Protein AF-A0A6V8D8Y5-F1 (afdb_monomer_lite)

pLDDT: mean 92.88, std 5.49, range [61.94, 97.69]

Structure (mmCIF, N/CA/C/O backbone):
data_AF-A0A6V8D8Y5-F1
#
_entry.id   AF-A0A6V8D8Y5-F1
#
loop_
_atom_site.group_PDB
_atom_site.id
_atom_site.type_symbol
_atom_site.label_atom_id
_atom_site.label_alt_id
_atom_site.label_comp_id
_atom_site.label_asym_id
_atom_site.label_entity_id
_atom_site.label_seq_id
_atom_site.pdbx_PDB_ins_code
_atom_site.Cartn_x
_atom_site.Cartn_y
_atom_site.Cartn_z
_atom_site.occupancy
_atom_site.B_iso_or_equiv
_atom_site.auth_seq_id
_atom_site.auth_comp_id
_atom_site.auth_asym_id
_atom_site.auth_atom_id
_atom_site.pdbx_PDB_model_num
ATOM 1 N N . MET A 1 1 ? -10.389 10.914 2.460 1.00 73.75 1 MET A N 1
ATOM 2 C CA . MET A 1 1 ? -11.330 10.249 1.534 1.00 73.75 1 MET A CA 1
ATOM 3 C C . MET A 1 1 ? -11.798 8.943 2.166 1.00 73.75 1 MET A C 1
ATOM 5 O O . MET A 1 1 ? -11.106 8.449 3.048 1.00 73.75 1 MET A O 1
ATOM 9 N N . ARG A 1 2 ? -12.978 8.430 1.806 1.00 85.38 2 ARG A N 1
ATOM 10 C CA . ARG A 1 2 ? -13.527 7.201 2.396 1.00 85.38 2 ARG A CA 1
ATOM 11 C C . ARG A 1 2 ? -12.829 5.969 1.816 1.00 85.38 2 ARG A C 1
ATOM 13 O O . ARG A 1 2 ? -12.875 5.773 0.608 1.00 85.38 2 ARG A O 1
ATOM 20 N N . ASP A 1 3 ? -12.258 5.129 2.6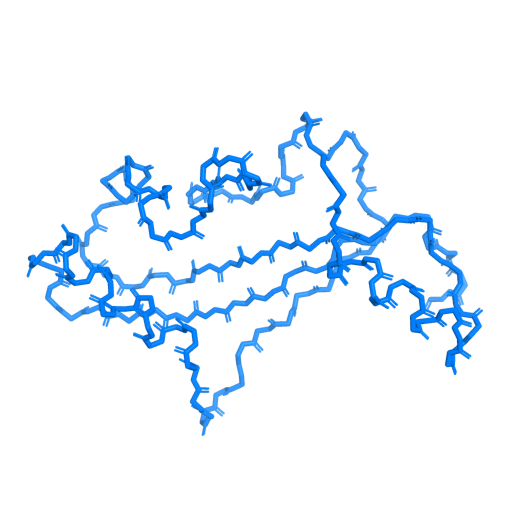74 1.00 92.56 3 ASP A N 1
ATOM 21 C CA . ASP A 1 3 ? -11.691 3.842 2.269 1.00 92.56 3 ASP A CA 1
ATOM 22 C C . ASP A 1 3 ? -12.785 2.767 2.217 1.00 92.56 3 ASP A C 1
ATOM 24 O O . ASP A 1 3 ? -13.244 2.256 3.240 1.00 92.56 3 ASP A O 1
ATOM 28 N N . VAL A 1 4 ? -13.226 2.434 1.003 1.00 94.12 4 VAL A N 1
ATOM 29 C CA . VAL A 1 4 ? -14.295 1.451 0.783 1.00 94.12 4 VAL A CA 1
ATOM 30 C C . VAL A 1 4 ? -13.862 0.043 1.192 1.00 94.12 4 VAL A C 1
ATOM 32 O O . VAL A 1 4 ? -14.677 -0.707 1.730 1.00 94.12 4 VAL A O 1
ATOM 35 N N . ARG A 1 5 ? -12.597 -0.327 0.965 1.00 94.75 5 ARG A N 1
ATOM 36 C CA . ARG A 1 5 ? -12.100 -1.674 1.258 1.00 94.75 5 ARG A CA 1
ATOM 37 C C . ARG A 1 5 ? -11.988 -1.888 2.765 1.00 94.75 5 ARG A C 1
ATOM 39 O O . ARG A 1 5 ? -12.474 -2.900 3.267 1.00 94.75 5 ARG A O 1
ATOM 46 N N . GLY A 1 6 ? -11.425 -0.918 3.482 1.00 96.56 6 GLY A N 1
ATOM 47 C CA . GLY A 1 6 ? -11.392 -0.914 4.944 1.00 96.56 6 GLY A CA 1
ATOM 48 C C . GLY A 1 6 ? -12.796 -0.988 5.550 1.00 96.56 6 GLY A C 1
ATOM 49 O O . GLY A 1 6 ? -13.046 -1.787 6.451 1.00 96.56 6 GLY A O 1
ATOM 50 N N . ASP A 1 7 ? -13.752 -0.244 4.987 1.00 96.56 7 ASP A N 1
ATOM 51 C CA . ASP A 1 7 ? -15.155 -0.280 5.410 1.00 96.56 7 ASP A CA 1
ATOM 52 C C . ASP A 1 7 ? -15.820 -1.651 5.248 1.00 96.56 7 ASP A C 1
ATOM 54 O O . ASP A 1 7 ? -16.639 -2.040 6.084 1.00 96.56 7 ASP A O 1
ATOM 58 N N . VAL A 1 8 ? -15.517 -2.370 4.164 1.00 97.25 8 VAL A N 1
ATOM 59 C CA . VAL A 1 8 ? -16.048 -3.720 3.932 1.00 97.25 8 VAL A CA 1
ATOM 60 C C . VAL A 1 8 ? -15.539 -4.671 5.011 1.00 97.25 8 VAL A C 1
ATOM 62 O O . VAL A 1 8 ? -16.352 -5.326 5.660 1.00 97.25 8 VAL A O 1
ATOM 65 N N . VAL A 1 9 ? -14.228 -4.677 5.270 1.00 96.56 9 VAL A N 1
ATOM 66 C CA . VAL A 1 9 ? -13.621 -5.513 6.320 1.00 96.56 9 VAL A CA 1
ATOM 67 C C . VAL A 1 9 ? -14.205 -5.172 7.692 1.00 96.56 9 VAL A C 1
ATOM 69 O O . VAL A 1 9 ? -14.591 -6.065 8.441 1.00 96.56 9 VAL A O 1
ATOM 72 N N . ARG A 1 10 ? -14.359 -3.879 8.001 1.00 96.50 10 ARG A N 1
ATOM 73 C CA . ARG A 1 10 ? -14.929 -3.403 9.270 1.00 96.50 10 ARG A CA 1
ATOM 74 C C . ARG A 1 10 ? -16.355 -3.910 9.483 1.00 96.50 10 ARG A C 1
ATOM 76 O O . ARG A 1 10 ? -16.693 -4.367 10.570 1.00 96.50 10 ARG A O 1
ATOM 83 N N . ARG A 1 11 ? -17.200 -3.832 8.449 1.00 96.19 11 ARG A N 1
ATOM 84 C CA . ARG A 1 11 ? -18.583 -4.334 8.505 1.00 96.19 11 ARG A CA 1
ATOM 85 C C . ARG A 1 11 ? -18.635 -5.848 8.649 1.00 96.19 11 ARG A C 1
ATOM 87 O O . ARG A 1 11 ? -19.479 -6.340 9.389 1.00 96.19 11 ARG A O 1
ATOM 94 N N . GLN A 1 12 ? -17.750 -6.561 7.961 1.00 96.62 12 GLN A N 1
ATOM 95 C CA . GLN A 1 12 ? -17.704 -8.014 8.020 1.00 96.62 12 GLN A CA 1
ATOM 96 C C . GLN A 1 12 ? -17.278 -8.512 9.407 1.00 96.62 12 GLN A C 1
ATOM 98 O O . GLN A 1 12 ? -17.927 -9.389 9.962 1.00 96.62 12 GLN A O 1
ATOM 103 N N . LEU A 1 13 ? -16.268 -7.888 10.021 1.00 95.19 13 LEU A N 1
ATOM 104 C CA . LEU A 1 13 ? -15.864 -8.181 11.401 1.00 95.19 13 LEU A CA 1
ATOM 105 C C . LEU A 1 13 ? -17.006 -7.975 12.405 1.00 95.19 13 LEU A C 1
ATOM 107 O O . LEU A 1 13 ? -17.203 -8.803 13.295 1.00 95.19 13 LEU A O 1
ATOM 111 N N . ALA A 1 14 ? -17.793 -6.910 12.233 1.00 95.31 14 ALA A N 1
ATOM 112 C CA . ALA A 1 14 ? -18.953 -6.656 13.079 1.00 95.31 14 ALA A CA 1
ATOM 113 C C . ALA A 1 14 ? -20.062 -7.705 12.880 1.00 95.31 14 ALA A C 1
ATOM 115 O O . ALA A 1 14 ? -20.632 -8.176 13.859 1.00 95.31 14 ALA A O 1
ATOM 116 N N . ALA A 1 15 ? -20.363 -8.078 11.632 1.00 97.06 15 ALA A N 1
ATOM 117 C CA . ALA A 1 15 ? -21.451 -9.001 11.310 1.00 97.06 15 ALA A CA 1
ATOM 118 C C . ALA A 1 15 ? -21.122 -10.468 11.638 1.00 97.06 15 ALA A C 1
ATOM 120 O O . ALA A 1 15 ? -21.952 -11.162 12.220 1.00 97.06 15 ALA A O 1
ATOM 121 N N . ASP A 1 16 ? -19.917 -10.922 11.290 1.00 97.31 16 ASP A N 1
ATOM 122 C CA . ASP A 1 16 ? -19.546 -12.341 11.334 1.00 97.31 16 ASP A CA 1
ATOM 123 C C . ASP A 1 16 ? -18.893 -12.726 12.671 1.00 97.31 16 ASP A C 1
ATOM 125 O O . ASP A 1 16 ? -18.949 -13.884 13.087 1.00 97.31 16 ASP A O 1
ATOM 129 N N . HIS A 1 17 ? -18.274 -11.756 13.356 1.00 93.81 17 HIS A N 1
ATOM 130 C CA . HIS A 1 17 ? -17.451 -12.007 14.542 1.00 93.81 17 HIS A CA 1
ATOM 131 C C . HIS A 1 17 ? -17.793 -11.124 15.751 1.00 93.81 17 HIS A C 1
ATOM 133 O O . HIS A 1 17 ? -17.169 -11.280 16.797 1.00 93.81 17 HIS A O 1
ATOM 139 N N . ASN A 1 18 ? -18.773 -10.214 15.642 1.00 93.31 18 ASN A N 1
ATOM 140 C CA . ASN A 1 18 ? -19.118 -9.238 16.687 1.00 93.31 18 ASN A CA 1
ATOM 141 C C . ASN A 1 18 ? -17.908 -8.401 17.165 1.00 93.31 18 ASN A C 1
ATOM 143 O O . ASN A 1 18 ? -17.858 -7.948 18.308 1.00 93.31 18 ASN A O 1
ATOM 147 N N . ILE A 1 19 ? -16.924 -8.195 16.283 1.00 93.62 19 ILE A N 1
ATOM 148 C CA . ILE A 1 19 ? -15.735 -7.383 16.553 1.00 93.62 19 ILE A CA 1
ATOM 149 C C . ILE A 1 19 ? -16.018 -5.956 16.086 1.00 93.62 19 ILE A C 1
ATOM 151 O O . ILE A 1 19 ? -16.207 -5.698 14.896 1.00 93.62 19 ILE A O 1
ATOM 155 N N . SER A 1 20 ? -16.032 -5.014 17.030 1.00 92.19 20 SER A N 1
ATOM 156 C CA . SER A 1 20 ? -16.202 -3.589 16.741 1.00 92.19 20 SER A CA 1
ATOM 157 C C . SER A 1 20 ? -14.847 -2.916 16.530 1.00 92.19 20 SER A C 1
ATOM 159 O O . SER A 1 20 ? -13.980 -2.967 17.398 1.00 92.19 20 SER A O 1
ATOM 161 N N . VAL A 1 21 ? -14.688 -2.249 15.386 1.00 93.81 21 VAL A N 1
ATOM 162 C CA . VAL A 1 21 ? -13.510 -1.439 15.040 1.00 93.81 21 VAL A CA 1
ATOM 163 C C . VAL A 1 21 ? -13.997 -0.074 14.571 1.00 93.81 21 VAL A C 1
ATOM 165 O O . VAL A 1 21 ? -14.933 -0.003 13.766 1.00 93.81 21 VAL A O 1
ATOM 168 N N . SER A 1 22 ? -13.376 1.003 15.049 1.00 94.25 22 SER A N 1
ATOM 169 C CA . SER A 1 22 ? -13.784 2.371 14.705 1.00 94.25 22 SER A CA 1
ATOM 170 C C . SER A 1 22 ? -13.478 2.703 13.247 1.00 94.25 22 SER A C 1
ATOM 172 O O . SER A 1 22 ? -14.351 3.161 12.512 1.00 94.25 22 SER A O 1
ATOM 174 N N . GLU A 1 23 ? -12.248 2.434 12.812 1.00 94.94 23 GLU A N 1
ATOM 175 C CA . GLU A 1 23 ? -11.788 2.715 11.454 1.00 94.94 23 GLU A CA 1
ATOM 176 C C . GLU A 1 23 ? -10.787 1.646 11.013 1.00 94.94 23 GLU A C 1
ATOM 178 O O . GLU A 1 23 ? -9.969 1.169 11.801 1.00 94.94 23 GLU A O 1
ATOM 183 N N . ILE A 1 24 ? -10.856 1.273 9.737 1.00 96.25 24 ILE A N 1
ATOM 184 C CA . ILE A 1 24 ? -9.841 0.452 9.084 1.00 96.25 24 ILE A CA 1
ATOM 185 C C . ILE A 1 24 ? -9.389 1.198 7.839 1.00 96.25 24 ILE A C 1
ATOM 187 O O . ILE A 1 24 ? -10.217 1.621 7.031 1.00 96.25 24 ILE A O 1
ATOM 191 N N . ARG A 1 25 ? -8.075 1.333 7.677 1.00 95.81 25 ARG A N 1
ATOM 192 C CA . ARG A 1 25 ? -7.453 1.916 6.487 1.00 95.81 25 ARG A CA 1
ATOM 193 C C . ARG A 1 25 ? -6.617 0.873 5.777 1.00 95.81 25 ARG A C 1
ATOM 195 O O . ARG A 1 25 ? -5.884 0.126 6.418 1.00 95.81 25 ARG A O 1
ATOM 202 N N . SER A 1 26 ? -6.759 0.810 4.466 1.00 95.81 26 SER A N 1
ATOM 203 C CA . SER A 1 26 ? -6.056 -0.103 3.586 1.00 95.81 26 SER A CA 1
ATOM 204 C C . SER A 1 26 ? -4.945 0.626 2.841 1.00 95.81 26 SER A C 1
ATOM 206 O O . SER A 1 26 ? -5.082 1.783 2.448 1.00 95.81 26 SER A O 1
ATOM 208 N N . ILE A 1 27 ? -3.819 -0.060 2.684 1.00 95.81 27 ILE A N 1
ATOM 209 C CA . ILE A 1 27 ? -2.650 0.406 1.945 1.00 95.81 27 ILE A CA 1
ATOM 210 C C . ILE A 1 27 ? -2.276 -0.721 0.995 1.00 95.81 27 ILE A C 1
ATOM 212 O O . ILE A 1 27 ? -1.997 -1.836 1.441 1.00 95.81 27 ILE A O 1
ATOM 216 N N . VAL A 1 28 ? -2.290 -0.444 -0.304 1.00 95.69 28 VAL A N 1
ATOM 217 C CA . VAL A 1 28 ? -1.754 -1.364 -1.309 1.00 95.69 28 VAL A CA 1
ATOM 218 C C . VAL A 1 28 ? -0.266 -1.083 -1.443 1.00 95.69 28 VAL A C 1
ATOM 220 O O . VAL A 1 28 ? 0.148 0.071 -1.520 1.00 95.69 28 VAL A O 1
ATOM 223 N N . GLY A 1 29 ? 0.542 -2.134 -1.421 1.00 95.88 29 GLY A N 1
ATOM 224 C CA . GLY A 1 29 ? 1.983 -2.027 -1.555 1.00 95.88 29 GLY A CA 1
ATOM 225 C C . GLY A 1 29 ? 2.508 -2.852 -2.714 1.00 95.88 29 GLY A C 1
ATOM 226 O O . GLY A 1 29 ? 2.016 -3.947 -2.988 1.00 95.88 29 GLY A O 1
ATOM 227 N N . PHE A 1 30 ? 3.547 -2.323 -3.353 1.00 96.25 30 PHE A N 1
ATOM 228 C CA . PHE A 1 30 ? 4.283 -2.972 -4.428 1.00 96.25 30 PHE A CA 1
ATOM 229 C C . PHE A 1 30 ? 5.735 -3.148 -3.989 1.00 96.25 30 PHE A C 1
ATOM 231 O O . PHE A 1 30 ? 6.421 -2.184 -3.654 1.00 96.25 30 PHE A O 1
ATOM 238 N N . LEU A 1 31 ? 6.210 -4.389 -3.983 1.00 95.56 31 LEU A N 1
ATOM 239 C CA . LEU A 1 31 ? 7.610 -4.727 -3.774 1.00 95.56 31 LEU A CA 1
ATOM 240 C C . LEU A 1 31 ? 8.260 -4.885 -5.141 1.00 95.56 31 LEU A C 1
ATOM 242 O O . LEU A 1 31 ? 8.023 -5.869 -5.841 1.00 95.56 31 LEU A O 1
ATOM 246 N N . ILE A 1 32 ? 9.067 -3.899 -5.518 1.00 95.88 32 ILE A N 1
ATOM 247 C CA . ILE A 1 32 ? 9.729 -3.842 -6.819 1.00 95.88 32 ILE A CA 1
ATOM 248 C C . ILE A 1 32 ? 11.181 -4.276 -6.642 1.00 95.88 32 ILE A C 1
ATOM 250 O O . ILE A 1 32 ? 11.934 -3.684 -5.874 1.00 95.88 32 ILE A O 1
ATOM 254 N N . LYS A 1 33 ? 11.587 -5.303 -7.385 1.00 95.62 33 LYS A N 1
ATOM 255 C CA . LYS A 1 33 ? 12.990 -5.682 -7.553 1.00 95.62 33 LYS A CA 1
ATOM 256 C C . LYS A 1 33 ? 13.384 -5.396 -8.995 1.00 95.62 33 LYS A C 1
ATOM 258 O O . LYS A 1 33 ? 12.914 -6.087 -9.896 1.00 95.62 33 LYS A O 1
ATOM 263 N N . SER A 1 34 ? 14.218 -4.382 -9.201 1.00 95.94 34 SER A N 1
ATOM 264 C CA . SER A 1 34 ? 14.783 -4.015 -10.504 1.00 95.94 34 SER A CA 1
ATOM 265 C C . SER A 1 34 ? 16.049 -3.176 -10.320 1.00 95.94 34 SER A C 1
ATOM 267 O O . SER A 1 34 ? 16.322 -2.733 -9.206 1.00 95.94 34 SER A O 1
ATOM 269 N N . ASP A 1 35 ? 16.752 -2.905 -11.419 1.00 94.69 35 ASP A N 1
ATOM 270 C CA . ASP A 1 35 ? 17.897 -1.986 -11.448 1.00 94.69 35 ASP A CA 1
ATOM 271 C C . ASP A 1 35 ? 17.486 -0.511 -11.662 1.00 94.69 35 ASP A C 1
ATOM 273 O O . ASP A 1 35 ? 18.342 0.370 -11.722 1.00 94.69 35 ASP A O 1
ATOM 277 N N . ILE A 1 36 ? 16.184 -0.221 -11.800 1.00 96.56 36 ILE A N 1
ATOM 278 C CA . ILE A 1 36 ? 15.674 1.154 -11.869 1.00 96.56 36 ILE A CA 1
ATOM 279 C C . ILE A 1 36 ? 15.764 1.793 -10.486 1.00 96.56 36 ILE A C 1
ATOM 281 O O . ILE A 1 36 ? 15.306 1.225 -9.494 1.00 96.56 36 ILE A O 1
ATOM 285 N N . ASP A 1 37 ? 16.326 2.997 -10.450 1.00 94.88 37 ASP A N 1
ATOM 286 C CA . ASP A 1 37 ? 16.496 3.757 -9.222 1.00 94.88 37 ASP A CA 1
ATOM 287 C C . ASP A 1 37 ? 15.157 4.155 -8.574 1.00 94.88 37 ASP A C 1
ATOM 289 O O . ASP A 1 37 ? 14.181 4.494 -9.248 1.00 94.88 37 ASP A O 1
ATOM 293 N N . GLY A 1 38 ? 15.129 4.145 -7.241 1.00 94.56 38 GLY A N 1
ATOM 294 C CA . GLY A 1 38 ? 13.933 4.444 -6.461 1.00 94.56 38 GLY A CA 1
ATOM 295 C C . GLY A 1 38 ? 13.419 5.869 -6.664 1.00 94.56 38 GLY A C 1
ATOM 296 O O . GLY A 1 38 ? 12.206 6.069 -6.651 1.00 94.56 38 GLY A O 1
ATOM 297 N N . GLU A 1 39 ? 14.297 6.850 -6.901 1.00 95.38 39 GLU A N 1
ATOM 298 C CA . GLU A 1 39 ? 13.870 8.228 -7.175 1.00 95.38 39 GLU A CA 1
ATOM 299 C C . GLU A 1 39 ? 13.183 8.324 -8.540 1.00 95.38 39 GLU A C 1
ATOM 301 O O . GLU A 1 39 ? 12.134 8.956 -8.667 1.00 95.38 39 GLU A O 1
ATOM 306 N N . ALA A 1 40 ? 13.705 7.620 -9.550 1.00 95.81 40 ALA A N 1
ATOM 307 C CA . ALA A 1 40 ? 13.068 7.540 -10.863 1.00 95.81 40 ALA A CA 1
ATOM 308 C C . ALA A 1 40 ? 11.664 6.918 -10.774 1.00 95.81 40 ALA A C 1
ATOM 310 O O . ALA A 1 40 ? 10.724 7.442 -11.373 1.00 95.81 40 ALA A O 1
ATOM 311 N N . ILE A 1 41 ? 11.498 5.853 -9.979 1.00 96.31 41 ILE A N 1
ATOM 312 C CA . ILE A 1 41 ? 10.183 5.249 -9.709 1.00 96.31 41 ILE A CA 1
ATOM 313 C C . ILE A 1 41 ? 9.265 6.250 -9.002 1.00 96.31 41 ILE A C 1
ATOM 315 O O . ILE A 1 41 ? 8.118 6.415 -9.415 1.00 96.31 41 ILE A O 1
ATOM 319 N N . ALA A 1 42 ? 9.769 6.960 -7.988 1.00 95.50 42 ALA A N 1
ATOM 320 C CA . ALA A 1 42 ? 8.986 7.920 -7.214 1.00 95.50 42 ALA A CA 1
ATOM 321 C C . ALA A 1 42 ? 8.388 9.035 -8.086 1.00 95.50 42 ALA A C 1
ATOM 323 O O . ALA A 1 42 ? 7.237 9.411 -7.887 1.00 95.50 42 ALA A O 1
ATOM 324 N N . THR A 1 43 ? 9.122 9.518 -9.096 1.00 95.12 43 THR A N 1
ATOM 325 C CA . THR A 1 43 ? 8.611 10.552 -10.022 1.00 95.12 43 THR A CA 1
ATOM 326 C C . THR A 1 43 ? 7.456 10.090 -10.914 1.00 95.12 43 THR A C 1
ATOM 328 O O . THR A 1 43 ? 6.791 10.925 -11.521 1.00 95.12 43 THR A O 1
ATOM 331 N N . ARG A 1 44 ? 7.224 8.776 -11.022 1.00 94.75 44 ARG A N 1
ATOM 332 C CA . ARG A 1 44 ? 6.207 8.155 -11.888 1.00 94.75 44 ARG A CA 1
ATOM 333 C C . ARG A 1 44 ? 5.240 7.274 -11.094 1.00 94.75 44 ARG A C 1
ATOM 335 O O . ARG A 1 44 ? 4.572 6.425 -11.676 1.00 94.75 44 ARG A O 1
ATOM 342 N N . VAL A 1 45 ? 5.188 7.427 -9.770 1.00 94.50 45 VAL A N 1
ATOM 343 C CA . VAL A 1 45 ? 4.399 6.536 -8.909 1.00 94.50 45 VAL A CA 1
ATOM 344 C C . VAL A 1 45 ? 2.901 6.615 -9.227 1.00 94.50 45 VAL A C 1
ATOM 346 O O . VAL A 1 45 ? 2.237 5.582 -9.306 1.00 94.50 45 VAL A O 1
ATOM 349 N N . ASP A 1 46 ? 2.416 7.814 -9.541 1.00 94.25 46 ASP A N 1
ATOM 350 C CA . ASP A 1 46 ? 1.013 8.087 -9.871 1.00 94.25 46 ASP A CA 1
ATOM 351 C C . ASP A 1 46 ? 0.622 7.669 -11.301 1.00 94.25 46 ASP A C 1
ATOM 353 O O . ASP A 1 46 ? -0.554 7.655 -11.656 1.00 94.25 46 ASP A O 1
ATOM 357 N N . ASP A 1 47 ? 1.592 7.311 -12.148 1.00 94.38 47 ASP A N 1
ATOM 358 C CA . ASP A 1 47 ? 1.301 6.851 -13.510 1.00 94.38 47 ASP A CA 1
ATOM 359 C C . ASP A 1 47 ? 0.826 5.392 -13.537 1.00 94.38 47 ASP A C 1
ATOM 361 O O . ASP A 1 47 ? 0.221 4.955 -14.519 1.00 94.38 47 ASP A O 1
ATOM 365 N N . LEU A 1 48 ? 1.156 4.612 -12.501 1.00 94.94 48 LEU A N 1
ATOM 366 C CA . LEU A 1 48 ? 0.962 3.160 -12.500 1.00 94.94 48 LEU A CA 1
ATOM 367 C C . LEU A 1 48 ? 0.520 2.578 -11.159 1.00 94.94 48 LEU A C 1
ATOM 369 O O . LEU A 1 48 ? -0.270 1.635 -11.148 1.00 94.94 48 LEU A O 1
ATOM 373 N N . PHE A 1 49 ? 1.075 3.059 -10.046 1.00 95.56 49 PHE A N 1
ATOM 374 C CA . PHE A 1 49 ? 0.956 2.385 -8.751 1.00 95.56 49 PHE A CA 1
ATOM 375 C C . PHE A 1 49 ? -0.103 2.989 -7.835 1.00 95.56 49 PHE A C 1
ATOM 377 O O . PHE A 1 49 ? -0.553 2.301 -6.920 1.00 95.56 49 PHE A O 1
ATOM 384 N N . ALA A 1 50 ? -0.486 4.240 -8.069 1.00 94.75 50 ALA A N 1
ATOM 385 C CA . ALA A 1 50 ? -1.501 4.932 -7.294 1.00 94.75 50 ALA A CA 1
ATOM 386 C C . ALA A 1 50 ? -2.368 5.795 -8.207 1.00 94.75 50 ALA A C 1
ATOM 388 O O . ALA A 1 50 ? -1.890 6.322 -9.209 1.00 94.75 50 ALA A O 1
ATOM 389 N N . ASP A 1 51 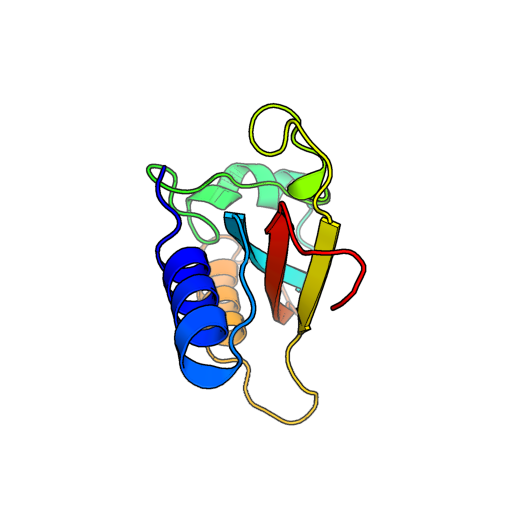? -3.637 5.953 -7.851 1.00 93.44 51 ASP A N 1
ATOM 390 C CA . ASP A 1 51 ? -4.495 6.947 -8.491 1.00 93.44 51 ASP A CA 1
ATOM 391 C C . ASP A 1 51 ? -4.189 8.356 -7.929 1.00 93.44 51 ASP A C 1
ATOM 393 O O . ASP A 1 51 ? -4.438 8.594 -6.742 1.00 93.44 51 ASP A O 1
ATOM 397 N N . PRO A 1 52 ? -3.723 9.322 -8.748 1.00 91.75 52 PRO A N 1
ATOM 398 C CA . PRO A 1 52 ? -3.321 10.655 -8.278 1.00 91.75 52 PRO A CA 1
ATOM 399 C C . PRO A 1 52 ? -4.462 11.497 -7.691 1.00 91.75 52 PRO A C 1
ATOM 401 O O . PRO A 1 52 ? -4.218 12.546 -7.093 1.00 91.75 52 PRO A O 1
ATOM 404 N N . ILE A 1 53 ? -5.718 11.110 -7.919 1.00 91.75 53 ILE A N 1
ATOM 405 C CA . ILE A 1 53 ? -6.893 11.869 -7.483 1.00 91.75 53 ILE A CA 1
ATOM 406 C C . ILE A 1 53 ? -7.387 11.364 -6.128 1.00 91.75 53 ILE A C 1
ATOM 408 O O . ILE A 1 53 ? -7.851 12.160 -5.303 1.00 91.75 53 ILE A O 1
ATOM 412 N N . ILE A 1 54 ? -7.349 10.048 -5.910 1.00 90.69 54 ILE A N 1
ATOM 413 C CA . ILE A 1 54 ? -8.031 9.411 -4.776 1.00 90.69 54 ILE A CA 1
ATOM 414 C C . ILE A 1 54 ? -7.105 8.660 -3.813 1.00 90.69 54 ILE A C 1
ATOM 416 O O . ILE A 1 54 ? -7.552 8.309 -2.716 1.00 90.69 54 ILE A O 1
ATOM 420 N N . GLU A 1 55 ? -5.838 8.451 -4.169 1.00 92.56 55 GLU A N 1
ATOM 421 C CA . GLU A 1 55 ? -4.846 7.746 -3.356 1.00 92.56 55 GLU A CA 1
ATOM 422 C C . GLU A 1 55 ? -3.645 8.639 -3.017 1.00 92.56 55 GLU A C 1
ATOM 424 O O . GLU A 1 55 ? -3.351 9.619 -3.692 1.00 92.56 55 GLU A O 1
ATOM 429 N N . ASP A 1 56 ? -2.955 8.299 -1.926 1.00 91.56 56 ASP A N 1
ATOM 430 C CA . ASP A 1 56 ? -1.656 8.879 -1.595 1.00 91.56 56 ASP A CA 1
ATOM 431 C C . ASP A 1 56 ? -0.577 7.823 -1.828 1.00 91.56 56 ASP A C 1
ATOM 433 O O . ASP A 1 56 ? -0.709 6.683 -1.370 1.00 91.56 56 ASP A O 1
ATOM 437 N N . ALA A 1 57 ? 0.516 8.218 -2.473 1.00 93.44 57 ALA A N 1
ATOM 438 C CA . ALA A 1 57 ? 1.633 7.338 -2.774 1.00 93.44 57 ALA A CA 1
ATOM 439 C C . ALA A 1 57 ? 2.876 7.672 -1.943 1.00 93.44 57 ALA A C 1
ATOM 441 O O . ALA A 1 57 ? 3.114 8.812 -1.543 1.00 93.44 57 ALA A O 1
ATOM 442 N N . ALA A 1 58 ? 3.709 6.661 -1.710 1.00 93.31 58 ALA A N 1
ATOM 443 C CA . ALA A 1 58 ? 5.033 6.842 -1.140 1.00 93.31 58 ALA A CA 1
ATOM 444 C C . ALA A 1 58 ? 5.987 5.764 -1.665 1.00 93.31 58 ALA A C 1
ATOM 446 O O . ALA A 1 58 ? 5.598 4.609 -1.822 1.00 93.31 58 ALA A O 1
ATOM 447 N N . THR A 1 59 ? 7.243 6.136 -1.918 1.00 95.25 59 THR A N 1
ATOM 448 C CA . THR A 1 59 ? 8.282 5.221 -2.418 1.00 95.25 59 THR A CA 1
ATOM 449 C C . THR A 1 59 ? 9.378 5.066 -1.371 1.00 95.25 59 THR A C 1
ATOM 451 O O . THR A 1 59 ? 9.798 6.053 -0.773 1.00 95.25 59 THR A O 1
ATOM 454 N N . ASN A 1 60 ? 9.833 3.830 -1.130 1.00 94.06 60 ASN A N 1
ATOM 455 C CA . ASN A 1 60 ? 10.889 3.494 -0.159 1.00 94.06 60 ASN A CA 1
ATOM 456 C C . ASN A 1 60 ? 10.663 4.029 1.268 1.00 94.06 60 ASN A C 1
ATOM 458 O O . ASN A 1 60 ? 11.602 4.194 2.044 1.00 94.06 60 ASN A O 1
ATOM 462 N N . THR A 1 61 ? 9.408 4.270 1.637 1.00 92.25 61 THR A N 1
ATOM 463 C CA . THR A 1 61 ? 9.008 4.669 2.984 1.00 92.25 61 THR A CA 1
ATOM 464 C C . THR A 1 61 ? 7.659 4.052 3.327 1.00 92.25 61 THR A C 1
ATOM 466 O O . THR A 1 61 ? 6.869 3.700 2.449 1.00 92.25 61 THR A O 1
ATOM 469 N N . LEU A 1 62 ? 7.394 3.891 4.619 1.00 90.31 62 LEU A N 1
ATOM 470 C CA . LEU A 1 62 ? 6.129 3.349 5.090 1.00 90.31 62 LEU A CA 1
ATOM 471 C C . LEU A 1 62 ? 5.062 4.439 5.013 1.00 90.31 62 LEU A C 1
ATOM 473 O O . LEU A 1 62 ? 5.153 5.442 5.711 1.00 90.31 62 LEU A O 1
ATOM 477 N N . LEU A 1 63 ? 3.992 4.221 4.248 1.00 92.38 63 LEU A N 1
ATOM 478 C CA . LEU A 1 63 ? 2.900 5.200 4.165 1.00 92.38 63 LEU A CA 1
ATOM 479 C C . LEU A 1 63 ? 2.279 5.504 5.546 1.00 92.38 63 LEU A C 1
ATOM 481 O O . LEU A 1 63 ? 1.848 6.625 5.802 1.00 92.38 63 LEU A O 1
ATOM 485 N N . LEU A 1 64 ? 2.328 4.542 6.478 1.00 92.56 64 LEU A N 1
ATOM 486 C CA . LEU A 1 64 ? 1.897 4.707 7.874 1.00 92.56 64 LEU A CA 1
ATOM 487 C C . LEU A 1 64 ? 2.669 5.781 8.656 1.00 92.56 64 LEU A C 1
ATOM 489 O O . LEU A 1 64 ? 2.179 6.241 9.685 1.00 92.56 64 LEU A O 1
ATOM 493 N N . THR A 1 65 ? 3.860 6.194 8.211 1.00 91.12 65 THR A N 1
ATOM 494 C CA . THR A 1 65 ? 4.598 7.286 8.866 1.00 91.12 65 THR A CA 1
ATOM 495 C C . THR A 1 65 ? 4.124 8.670 8.424 1.00 91.12 65 THR A C 1
ATOM 497 O O . THR A 1 65 ? 4.551 9.662 9.013 1.00 91.12 65 THR A O 1
ATOM 500 N N . ASN A 1 66 ? 3.233 8.768 7.429 1.00 91.94 66 ASN A N 1
ATOM 501 C CA . ASN A 1 66 ? 2.629 10.033 7.020 1.00 91.94 66 ASN A CA 1
ATOM 502 C C . ASN A 1 66 ? 1.662 10.537 8.107 1.00 91.94 66 ASN A C 1
ATOM 504 O O . ASN A 1 66 ? 0.538 10.052 8.232 1.00 91.94 66 ASN A O 1
ATOM 508 N N . LYS A 1 67 ? 2.091 11.546 8.873 1.00 91.12 67 LYS A N 1
ATOM 509 C CA . LYS A 1 67 ? 1.320 12.121 9.988 1.00 91.12 67 LYS A CA 1
ATOM 510 C C . LYS A 1 67 ? 0.088 12.916 9.565 1.00 91.12 67 LYS A C 1
ATOM 512 O O . LYS A 1 67 ? -0.806 13.093 10.385 1.00 91.12 67 LYS A O 1
ATOM 517 N N . GLU A 1 68 ? 0.009 13.360 8.314 1.00 90.19 68 GLU A N 1
ATOM 518 C CA . GLU A 1 68 ? -1.184 14.037 7.798 1.00 90.19 68 GLU A CA 1
ATOM 519 C C . GLU A 1 68 ? -2.322 13.041 7.552 1.00 90.19 68 GLU A C 1
ATOM 521 O O . GLU A 1 68 ? -3.491 13.353 7.780 1.00 90.19 68 GLU A O 1
ATOM 526 N N . ARG A 1 69 ? -1.988 11.821 7.109 1.00 87.38 69 ARG A N 1
ATOM 527 C CA . ARG A 1 69 ? -2.969 10.756 6.841 1.00 87.38 69 ARG A CA 1
ATOM 528 C C . ARG A 1 69 ? -3.206 9.830 8.026 1.00 87.38 69 ARG A C 1
ATOM 530 O O . ARG A 1 69 ? -4.327 9.350 8.193 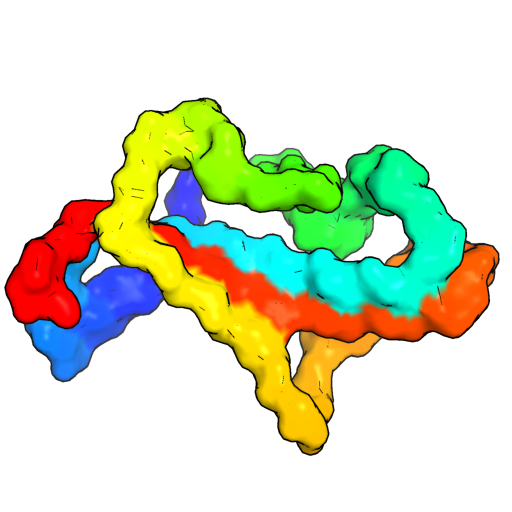1.00 87.38 69 ARG A O 1
ATOM 537 N N . PHE A 1 70 ? -2.176 9.617 8.839 1.00 91.06 70 PHE A N 1
ATOM 538 C CA . PHE A 1 70 ? -2.172 8.758 10.020 1.00 91.06 70 PHE A CA 1
ATOM 539 C C . PHE A 1 70 ? -1.688 9.559 11.242 1.00 91.06 70 PHE 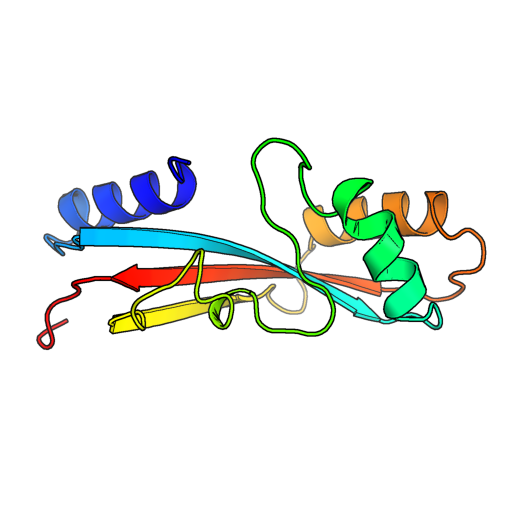A C 1
ATOM 541 O O . PHE A 1 70 ? -0.550 9.397 11.701 1.00 91.06 70 PHE A O 1
ATOM 548 N N . PRO A 1 71 ? -2.528 10.474 11.767 1.00 91.38 71 PRO A N 1
ATOM 549 C CA . PRO A 1 71 ? -2.153 11.334 12.891 1.00 91.38 71 PRO A CA 1
ATOM 550 C C . PRO A 1 71 ? -1.953 10.540 14.188 1.00 91.38 71 PRO A C 1
ATOM 552 O O . PRO A 1 71 ? -1.112 10.892 15.016 1.00 91.38 71 PRO A O 1
ATOM 555 N N . THR A 1 72 ? -2.692 9.443 14.351 1.00 92.62 72 THR A N 1
ATOM 556 C CA . THR A 1 72 ? -2.586 8.513 15.475 1.00 92.62 72 THR A CA 1
ATOM 557 C C . THR A 1 72 ? -1.985 7.189 15.017 1.00 92.62 72 THR A C 1
ATOM 559 O O . THR A 1 72 ? -2.071 6.815 13.847 1.00 92.62 72 THR A O 1
ATOM 562 N N . ALA A 1 73 ? -1.340 6.475 15.941 1.00 92.00 73 ALA A N 1
ATOM 563 C CA . ALA A 1 73 ? -0.895 5.117 15.664 1.00 92.00 73 ALA A CA 1
ATOM 564 C C . ALA A 1 73 ? -2.112 4.172 15.626 1.00 92.00 73 ALA A C 1
ATOM 566 O O . ALA A 1 73 ? -2.998 4.307 16.476 1.00 92.00 73 ALA A O 1
ATOM 567 N N . PRO A 1 74 ? -2.175 3.228 14.673 1.00 94.12 74 PRO A N 1
ATOM 568 C CA . PRO A 1 74 ? -3.192 2.184 14.694 1.00 94.12 74 PRO A CA 1
ATOM 569 C C . PRO A 1 74 ? -3.011 1.267 15.909 1.00 94.12 74 PRO A C 1
ATOM 571 O O . PRO A 1 74 ? -1.886 1.011 16.337 1.00 94.12 74 PRO A O 1
ATOM 574 N N . SER A 1 75 ? -4.120 0.733 16.423 1.00 94.06 75 SER A N 1
ATOM 575 C CA . SER A 1 75 ? -4.146 -0.291 17.476 1.00 94.06 75 SER A CA 1
ATOM 576 C C . SER A 1 75 ? -3.464 -1.579 17.012 1.00 94.06 75 SER A C 1
ATOM 578 O O . SER A 1 75 ? -2.799 -2.262 17.783 1.00 94.06 75 SER A O 1
ATOM 580 N N . THR A 1 76 ? -3.638 -1.938 15.740 1.00 93.50 76 THR A N 1
ATOM 581 C CA . THR A 1 76 ? -3.054 -3.144 15.143 1.00 93.50 76 THR A CA 1
ATOM 582 C C . THR A 1 76 ? -2.849 -2.939 13.649 1.00 93.50 76 THR A C 1
ATOM 584 O O . THR A 1 76 ? -3.603 -2.215 12.997 1.00 93.50 76 THR A O 1
ATOM 587 N N . VAL A 1 77 ? -1.823 -3.583 13.096 1.00 95.56 77 VAL A N 1
ATOM 588 C CA . VAL A 1 77 ? -1.535 -3.578 11.661 1.00 95.56 77 VAL A CA 1
ATOM 589 C C . VAL A 1 77 ? -1.397 -5.015 11.184 1.00 95.56 77 VAL A C 1
ATOM 591 O O . VAL A 1 77 ? -0.609 -5.779 11.735 1.00 95.56 77 VAL A O 1
ATOM 594 N N . VAL A 1 78 ? -2.144 -5.374 10.142 1.00 95.81 78 VAL A N 1
ATOM 595 C CA . VAL A 1 78 ? -2.066 -6.692 9.503 1.00 95.81 78 VAL A CA 1
ATOM 596 C C . VAL A 1 78 ? -1.646 -6.511 8.055 1.00 95.81 78 VAL A C 1
ATOM 598 O O . VAL A 1 78 ? -2.347 -5.857 7.286 1.00 95.81 78 VAL A O 1
ATOM 601 N N . THR A 1 79 ? -0.522 -7.115 7.670 1.00 95.88 79 THR A N 1
ATOM 602 C CA . THR A 1 79 ? -0.058 -7.141 6.278 1.00 95.88 79 THR A CA 1
ATOM 603 C C . THR A 1 79 ? -0.267 -8.525 5.689 1.00 95.88 79 THR A C 1
ATOM 605 O O . THR A 1 79 ? 0.282 -9.513 6.174 1.00 95.88 79 THR A O 1
ATOM 608 N N . VAL A 1 80 ? -1.050 -8.584 4.619 1.00 94.81 80 VAL A N 1
ATOM 609 C CA . VAL A 1 80 ? -1.316 -9.790 3.845 1.00 94.81 80 VAL A CA 1
ATOM 610 C C . VAL A 1 80 ? -0.457 -9.735 2.591 1.00 94.81 80 VAL A C 1
ATOM 612 O O . VAL A 1 80 ? -0.723 -8.969 1.664 1.00 94.81 80 VAL A O 1
ATOM 615 N N . GLY A 1 81 ? 0.611 -10.526 2.597 1.00 91.81 81 GLY A N 1
ATOM 616 C CA . GLY A 1 81 ? 1.482 -10.706 1.443 1.00 91.81 81 GLY A CA 1
ATOM 617 C C . GLY A 1 81 ? 1.006 -11.830 0.529 1.00 91.81 81 GLY A C 1
ATOM 618 O O . GLY A 1 81 ? 0.237 -12.712 0.919 1.00 91.81 81 GLY A O 1
ATOM 619 N N . PHE A 1 82 ? 1.519 -11.818 -0.692 1.00 84.56 82 PHE A N 1
ATOM 620 C CA . PHE A 1 82 ? 1.349 -12.912 -1.632 1.00 84.56 82 PHE A CA 1
ATOM 621 C C . PHE A 1 82 ? 1.980 -14.232 -1.118 1.00 84.56 82 PHE A C 1
ATOM 623 O O . PHE A 1 82 ? 3.077 -14.250 -0.554 1.00 84.56 82 PHE A O 1
ATOM 630 N N . LYS A 1 83 ? 1.291 -15.364 -1.336 1.00 84.31 83 LYS A N 1
ATOM 631 C CA . LYS A 1 83 ? 1.761 -16.708 -0.953 1.00 84.31 83 LYS A CA 1
ATOM 632 C C . LYS A 1 83 ? 2.652 -17.307 -2.043 1.00 84.31 83 LYS A C 1
ATOM 634 O O . LYS A 1 83 ? 2.197 -17.514 -3.165 1.00 84.31 83 LYS A O 1
ATOM 639 N N . ALA A 1 84 ? 3.879 -17.690 -1.685 1.00 78.31 84 ALA A N 1
ATOM 640 C CA . ALA A 1 84 ? 4.813 -18.351 -2.597 1.00 78.31 84 ALA A CA 1
ATOM 641 C C . ALA A 1 84 ? 4.181 -19.569 -3.306 1.00 78.31 84 ALA A C 1
ATOM 643 O O . ALA A 1 84 ? 3.547 -20.413 -2.670 1.00 78.31 84 ALA A O 1
ATOM 644 N N . GLY A 1 85 ? 4.373 -19.653 -4.624 1.00 80.06 85 GLY A N 1
ATOM 645 C CA . GLY A 1 85 ? 3.840 -20.730 -5.466 1.00 80.06 85 GLY A CA 1
ATOM 646 C C . GLY A 1 85 ? 2.433 -20.494 -6.034 1.00 80.06 85 GLY A C 1
ATOM 647 O O . GLY A 1 85 ? 1.926 -21.370 -6.727 1.00 80.06 85 GLY A O 1
ATOM 648 N N . VAL A 1 86 ? 1.804 -19.344 -5.768 1.00 85.62 86 VAL A N 1
ATOM 649 C CA . VAL A 1 86 ? 0.541 -18.916 -6.409 1.00 85.62 86 VAL A CA 1
ATOM 650 C C . VAL A 1 86 ? 0.849 -17.937 -7.563 1.00 85.62 86 VAL A C 1
ATOM 652 O O . VAL A 1 86 ? 2.009 -17.694 -7.883 1.00 85.62 86 VAL A O 1
ATOM 655 N N . THR A 1 87 ? -0.149 -17.386 -8.247 1.00 83.88 87 THR A N 1
ATOM 656 C CA . THR A 1 87 ? 0.051 -16.290 -9.209 1.00 83.88 87 THR A CA 1
ATOM 657 C C . THR A 1 87 ? -0.374 -14.966 -8.582 1.00 83.88 87 THR A C 1
ATOM 659 O O . THR A 1 87 ? -1.488 -14.850 -8.073 1.00 83.88 87 THR A O 1
ATOM 662 N N . ASP A 1 88 ? 0.514 -13.971 -8.607 1.00 92.44 88 ASP A N 1
ATOM 663 C CA . ASP A 1 88 ? 0.210 -12.589 -8.226 1.00 92.44 88 ASP A CA 1
ATOM 664 C C . ASP A 1 88 ? -0.238 -11.811 -9.471 1.00 92.44 88 ASP A C 1
ATOM 666 O O . ASP A 1 88 ? 0.580 -11.224 -10.184 1.00 92.44 88 ASP A O 1
ATOM 670 N N . ASN A 1 89 ? -1.534 -11.867 -9.791 1.00 92.62 89 ASN A N 1
ATOM 671 C CA . ASN A 1 89 ? -2.061 -11.211 -10.992 1.00 92.62 89 ASN A CA 1
ATOM 672 C C . ASN A 1 89 ? -1.856 -9.683 -10.959 1.00 92.62 89 ASN A C 1
ATOM 674 O O . ASN A 1 89 ? -1.366 -9.153 -11.958 1.00 92.62 89 ASN A O 1
ATOM 678 N N . PRO A 1 90 ? -2.159 -8.966 -9.850 1.00 93.31 90 PRO A N 1
ATOM 679 C CA . PRO A 1 90 ? -1.839 -7.544 -9.742 1.00 93.31 90 PRO A CA 1
ATOM 680 C C . PRO A 1 90 ? -0.346 -7.252 -9.915 1.00 93.31 90 PRO A C 1
ATOM 682 O O . PRO A 1 90 ? 0.003 -6.340 -10.658 1.00 93.31 90 PRO A O 1
ATOM 685 N N . GLY A 1 91 ? 0.538 -8.048 -9.302 1.00 94.88 91 GLY A N 1
ATOM 686 C CA . GLY A 1 91 ? 1.988 -7.896 -9.463 1.00 94.88 91 GLY A CA 1
ATOM 687 C C . GLY A 1 91 ? 2.453 -8.114 -10.904 1.00 94.88 91 GLY A C 1
ATOM 688 O O . GLY A 1 91 ? 3.291 -7.369 -11.406 1.00 94.88 91 GLY A O 1
ATOM 689 N N . THR A 1 92 ? 1.853 -9.078 -11.606 1.00 94.50 92 THR A N 1
ATOM 690 C CA . THR A 1 92 ? 2.138 -9.344 -13.025 1.00 94.50 92 THR A CA 1
ATOM 691 C C . THR A 1 92 ? 1.702 -8.174 -13.909 1.00 94.50 92 THR A C 1
ATOM 693 O O . THR A 1 92 ? 2.491 -7.695 -14.718 1.00 94.50 92 THR A O 1
ATOM 696 N N . ALA A 1 93 ? 0.486 -7.654 -13.712 1.00 95.75 93 ALA A N 1
ATOM 697 C CA . ALA A 1 93 ? -0.003 -6.493 -14.457 1.00 95.75 93 ALA A CA 1
ATOM 698 C C . ALA A 1 93 ? 0.835 -5.232 -14.175 1.00 95.75 93 ALA A C 1
ATOM 700 O O . ALA A 1 93 ? 1.180 -4.488 -15.093 1.00 95.75 93 ALA A O 1
ATOM 701 N N . ALA A 1 94 ? 1.219 -5.023 -12.912 1.00 96.69 94 ALA A N 1
ATOM 702 C CA . ALA A 1 94 ? 2.110 -3.938 -12.525 1.00 96.69 94 ALA A CA 1
ATOM 703 C C . ALA A 1 94 ? 3.490 -4.077 -13.182 1.00 96.69 94 ALA A C 1
ATOM 705 O O . ALA A 1 94 ? 4.050 -3.080 -13.623 1.00 96.69 94 ALA A O 1
ATOM 706 N N . LEU A 1 95 ? 4.034 -5.292 -13.308 1.00 96.94 95 LEU A N 1
ATOM 707 C CA . LEU A 1 95 ? 5.308 -5.527 -13.993 1.00 96.94 95 LEU A CA 1
ATOM 708 C C . LEU A 1 95 ? 5.245 -5.159 -15.484 1.00 96.94 95 LEU A C 1
ATOM 710 O O . LEU A 1 95 ? 6.197 -4.577 -16.008 1.00 96.94 95 LEU A O 1
ATOM 714 N N . ASP A 1 96 ? 4.138 -5.461 -16.158 1.00 96.31 96 ASP A N 1
ATOM 715 C CA . ASP A 1 96 ? 3.948 -5.111 -17.570 1.00 96.31 96 ASP A CA 1
ATOM 716 C C . ASP A 1 96 ? 3.858 -3.589 -17.767 1.00 96.31 96 ASP A C 1
ATOM 718 O O . ASP A 1 96 ? 4.543 -3.018 -18.625 1.00 96.31 96 ASP A O 1
ATOM 722 N N . GLY A 1 97 ? 3.087 -2.901 -16.918 1.00 96.81 97 GLY A N 1
ATOM 723 C CA . GLY A 1 97 ? 3.043 -1.437 -16.902 1.00 96.81 97 GLY A CA 1
ATOM 724 C C . GLY A 1 97 ? 4.403 -0.822 -16.565 1.00 96.81 97 GLY A C 1
ATOM 725 O O . GLY A 1 97 ? 4.857 0.110 -17.229 1.00 96.81 97 GLY A O 1
ATOM 726 N N . PHE A 1 98 ? 5.116 -1.404 -15.601 1.00 97.69 98 PHE A N 1
ATOM 727 C CA . PHE A 1 98 ? 6.432 -0.940 -15.175 1.00 97.69 98 PHE A CA 1
ATOM 728 C C . PHE A 1 98 ? 7.447 -1.007 -16.315 1.00 97.69 98 PHE A C 1
ATOM 730 O O . PHE A 1 98 ? 8.174 -0.047 -16.544 1.00 97.69 98 PHE A O 1
ATOM 737 N N . ARG A 1 99 ? 7.453 -2.096 -17.091 1.00 96.38 99 ARG A N 1
ATOM 738 C CA . ARG A 1 99 ? 8.303 -2.236 -18.287 1.00 96.38 99 ARG A CA 1
ATOM 739 C C . ARG A 1 99 ? 7.907 -1.294 -19.421 1.00 96.38 99 ARG A C 1
ATOM 741 O O . ARG A 1 99 ? 8.756 -0.941 -20.233 1.00 96.38 99 ARG A O 1
ATOM 748 N N . THR A 1 100 ? 6.647 -0.871 -19.469 1.00 95.94 100 THR A N 1
ATOM 749 C CA . THR A 1 100 ? 6.187 0.141 -20.428 1.00 95.94 100 THR A CA 1
ATOM 750 C C . THR A 1 100 ? 6.727 1.527 -20.065 1.00 95.94 100 THR A C 1
ATOM 752 O O . THR A 1 100 ? 7.196 2.251 -20.940 1.00 95.94 100 THR A O 1
ATOM 755 N N . ILE A 1 101 ? 6.714 1.884 -18.776 1.00 96.00 101 ILE A N 1
ATOM 756 C CA . ILE A 1 101 ? 7.237 3.168 -18.275 1.00 96.00 101 ILE A CA 1
ATOM 757 C C . ILE A 1 101 ? 8.771 3.189 -18.269 1.00 96.00 101 ILE A C 1
ATOM 759 O O . ILE A 1 101 ? 9.380 4.204 -18.611 1.00 96.00 101 ILE A O 1
ATOM 763 N N . PHE A 1 102 ? 9.396 2.061 -17.929 1.00 96.19 102 PHE A N 1
ATOM 764 C CA . PHE A 1 102 ? 10.842 1.881 -17.851 1.00 96.19 102 PHE A CA 1
ATOM 765 C C . PHE A 1 102 ? 11.305 0.756 -18.796 1.00 96.19 102 PHE A C 1
ATOM 767 O O . PHE A 1 102 ? 11.615 -0.349 -18.342 1.00 96.19 102 PHE A O 1
ATOM 774 N N . PRO A 1 103 ? 11.431 1.019 -20.113 1.00 94.25 103 PRO A N 1
ATOM 775 C CA . PRO A 1 103 ? 11.852 0.005 -21.090 1.00 94.25 103 PRO A CA 1
ATOM 776 C C . PRO A 1 103 ? 13.226 -0.616 -20.801 1.00 94.25 103 PRO A C 1
ATOM 778 O O . PRO A 1 103 ? 13.512 -1.734 -21.223 1.00 94.25 103 PRO A O 1
ATOM 781 N N . ASN A 1 104 ? 14.070 0.094 -20.048 1.00 93.12 104 ASN A N 1
ATOM 782 C CA . ASN A 1 104 ? 15.416 -0.338 -19.674 1.00 93.12 104 ASN A CA 1
ATOM 783 C C . ASN A 1 104 ? 15.458 -1.149 -18.364 1.00 93.12 104 ASN A C 1
ATOM 785 O O . ASN A 1 104 ? 16.545 -1.446 -17.880 1.00 93.12 104 ASN A O 1
ATOM 789 N N . ALA A 1 105 ? 14.310 -1.518 -17.780 1.00 90.44 105 ALA A N 1
ATOM 790 C CA . ALA A 1 105 ? 14.227 -2.195 -16.480 1.00 90.44 105 ALA A CA 1
ATOM 791 C C . ALA A 1 105 ? 14.809 -3.623 -16.435 1.00 90.44 105 ALA A C 1
ATOM 793 O O . ALA A 1 105 ? 14.813 -4.238 -15.368 1.00 90.44 105 ALA A O 1
ATOM 794 N N . GLY A 1 106 ? 15.285 -4.162 -17.564 1.00 88.31 106 GLY A N 1
ATOM 795 C CA . GLY A 1 106 ? 15.944 -5.466 -17.630 1.00 88.31 106 GLY A CA 1
ATOM 796 C C . GLY A 1 106 ? 15.127 -6.578 -16.961 1.00 88.31 106 GLY A C 1
ATOM 797 O O . GLY A 1 106 ? 13.935 -6.759 -17.233 1.00 88.31 106 GLY A O 1
ATOM 798 N N . ILE A 1 107 ? 15.774 -7.333 -16.068 1.00 93.19 107 ILE A N 1
ATOM 799 C CA . ILE A 1 107 ? 15.104 -8.346 -15.248 1.00 93.19 107 ILE A CA 1
ATOM 800 C C . ILE A 1 107 ? 14.493 -7.664 -14.020 1.00 93.19 107 ILE A C 1
ATOM 802 O O . ILE A 1 107 ? 15.155 -7.469 -13.004 1.00 93.19 107 ILE A O 1
ATOM 806 N N . ALA A 1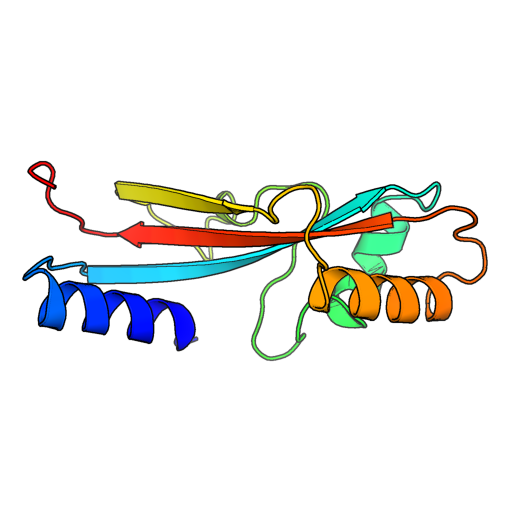 108 ? 13.201 -7.358 -14.110 1.00 95.75 108 ALA A N 1
ATOM 807 C CA . ALA A 1 108 ? 12.400 -6.866 -12.996 1.00 95.75 108 ALA A CA 1
ATOM 808 C C . ALA A 1 108 ? 11.367 -7.902 -12.521 1.00 95.75 108 ALA A C 1
ATOM 810 O O . ALA A 1 108 ? 10.867 -8.706 -13.314 1.00 95.75 108 ALA A O 1
ATOM 811 N N . SER A 1 109 ? 11.021 -7.847 -11.235 1.00 94.88 109 SER A N 1
ATOM 812 C CA . SER A 1 109 ? 9.898 -8.579 -10.642 1.00 94.88 109 SER A CA 1
ATOM 813 C C . SER A 1 109 ? 9.143 -7.689 -9.665 1.00 94.88 109 SER A C 1
ATOM 815 O O . SER A 1 109 ? 9.775 -6.971 -8.887 1.00 94.88 109 SER A O 1
ATOM 817 N N . ILE A 1 110 ? 7.814 -7.774 -9.676 1.00 95.75 110 ILE A N 1
ATOM 818 C CA . ILE A 1 110 ? 6.944 -7.036 -8.762 1.00 95.75 110 ILE A CA 1
ATOM 819 C C . ILE A 1 110 ? 6.039 -8.026 -8.037 1.00 95.75 110 ILE A C 1
ATOM 821 O O . ILE A 1 110 ? 5.458 -8.907 -8.671 1.00 95.75 110 ILE A O 1
ATOM 825 N N . SER A 1 111 ? 5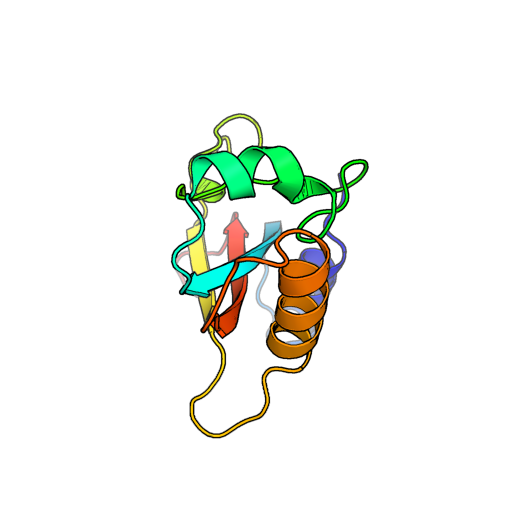.928 -7.878 -6.720 1.00 95.50 111 SER A N 1
ATOM 826 C CA . SER A 1 111 ? 4.889 -8.532 -5.925 1.00 95.50 111 SER A CA 1
ATOM 827 C C . SER A 1 111 ? 4.062 -7.510 -5.164 1.00 95.50 111 SER A C 1
ATOM 829 O O . SER A 1 111 ? 4.512 -6.396 -4.896 1.00 95.50 111 SER A O 1
ATOM 831 N N . THR A 1 112 ? 2.841 -7.887 -4.819 1.00 95.50 112 THR A N 1
ATOM 832 C CA . THR A 1 112 ? 1.899 -7.034 -4.112 1.00 95.50 112 THR A CA 1
ATOM 833 C C . THR A 1 112 ? 1.629 -7.536 -2.705 1.00 95.50 112 THR A C 1
ATOM 835 O O . THR A 1 112 ? 1.731 -8.725 -2.380 1.00 95.50 112 THR A O 1
ATOM 838 N N . TYR A 1 113 ? 1.293 -6.591 -1.841 1.00 95.25 113 TYR A N 1
ATOM 839 C CA . TYR A 1 113 ? 0.736 -6.861 -0.530 1.00 95.25 113 TYR A CA 1
ATOM 840 C C . TYR A 1 113 ? -0.350 -5.841 -0.222 1.00 95.25 113 TYR A C 1
ATOM 842 O O . TYR A 1 113 ? -0.425 -4.769 -0.824 1.00 95.25 113 TYR A O 1
ATOM 850 N N . ILE A 1 114 ? -1.187 -6.177 0.749 1.00 96.00 114 ILE A N 1
ATOM 851 C CA . ILE A 1 114 ? -2.142 -5.239 1.319 1.00 96.00 114 ILE A CA 1
ATOM 852 C C . ILE A 1 114 ? -1.946 -5.156 2.823 1.00 96.00 114 ILE A C 1
ATOM 854 O O . ILE A 1 114 ? -1.846 -6.172 3.507 1.00 96.00 114 ILE A O 1
ATOM 858 N N . THR A 1 115 ? -1.903 -3.940 3.342 1.00 96.75 115 THR A N 1
ATOM 859 C CA . THR A 1 115 ? -1.845 -3.668 4.773 1.00 96.75 115 THR A CA 1
ATOM 860 C C . THR A 1 115 ? -3.167 -3.072 5.230 1.00 96.75 115 THR A C 1
ATOM 862 O O . THR A 1 115 ? -3.666 -2.133 4.619 1.00 96.75 115 THR A O 1
ATOM 865 N N . TYR A 1 116 ? -3.713 -3.597 6.323 1.00 97.06 116 TYR A N 1
ATOM 866 C CA . TYR A 1 116 ? -4.857 -3.042 7.035 1.00 97.06 116 TYR A CA 1
ATOM 867 C C . TYR A 1 116 ? -4.384 -2.466 8.368 1.00 97.06 116 TYR A C 1
ATOM 869 O O . TYR A 1 116 ? -3.805 -3.179 9.188 1.00 97.06 116 TYR A O 1
ATOM 877 N N . ALA A 1 117 ? -4.629 -1.178 8.575 1.00 96.25 117 ALA A N 1
ATOM 878 C CA . ALA A 1 117 ? -4.388 -0.472 9.823 1.00 96.25 117 ALA A CA 1
ATOM 879 C C . ALA A 1 117 ? -5.717 -0.305 10.565 1.00 96.25 117 ALA A C 1
ATOM 881 O O . ALA A 1 117 ? -6.638 0.336 10.055 1.00 96.25 117 ALA A O 1
ATOM 882 N N . PHE A 1 118 ? -5.813 -0.907 11.747 1.00 95.81 118 PHE A N 1
ATOM 883 C CA . PHE A 1 118 ? -7.012 -0.951 12.577 1.00 95.81 118 PHE A CA 1
ATOM 884 C C . PHE A 1 118 ? -6.918 0.108 13.669 1.00 95.81 118 PHE A C 1
ATOM 886 O O . PHE A 1 118 ? -5.934 0.150 14.407 1.00 95.81 118 PHE A O 1
ATOM 893 N N . PHE A 1 119 ? -7.949 0.935 13.803 1.00 95.00 119 PHE A N 1
ATOM 894 C CA . PHE A 1 119 ? -8.034 1.986 14.813 1.00 95.00 119 PHE A CA 1
ATOM 895 C C . PHE A 1 119 ? -9.216 1.734 15.741 1.00 95.00 119 PHE A C 1
ATOM 897 O O . PHE A 1 119 ? -10.333 1.475 15.285 1.00 95.00 119 PHE A O 1
ATOM 904 N N . GLY A 1 120 ? -8.977 1.852 17.048 1.00 91.88 120 GLY A N 1
ATOM 905 C CA . GLY A 1 120 ? -10.015 1.654 18.060 1.00 91.88 120 GLY A CA 1
ATOM 906 C C . GLY A 1 120 ? -10.453 0.197 18.189 1.00 91.88 120 GLY A C 1
ATOM 907 O O . GLY A 1 120 ? -11.620 -0.059 18.467 1.00 91.88 120 GLY A O 1
ATOM 908 N N . LEU A 1 121 ? -9.537 -0.745 17.944 1.00 88.31 121 LEU A N 1
ATOM 909 C CA . LEU A 1 121 ? -9.735 -2.142 18.319 1.00 88.31 121 LEU A CA 1
ATOM 910 C C . LEU A 1 121 ? -9.611 -2.255 19.849 1.00 88.31 121 LEU A C 1
ATOM 912 O O . LEU A 1 121 ? -8.723 -1.626 20.427 1.00 88.31 121 LEU A O 1
ATOM 916 N N . SER A 1 122 ? -10.510 -3.007 20.491 1.00 80.50 122 SER A N 1
ATOM 917 C CA . SER A 1 122 ? -10.417 -3.307 21.930 1.00 80.50 122 SER A CA 1
ATOM 918 C C . SER A 1 122 ? -9.138 -4.090 22.228 1.00 80.50 122 SER A C 1
ATOM 920 O O . SER A 1 122 ? -8.741 -4.918 21.417 1.00 80.50 122 SER A O 1
ATOM 922 N N . GLU A 1 123 ? -8.534 -3.880 23.400 1.00 74.00 123 GLU A N 1
ATOM 923 C CA . GLU A 1 123 ? -7.374 -4.668 23.857 1.00 74.00 123 GLU A CA 1
ATOM 924 C C . GLU A 1 123 ? -7.716 -6.148 24.114 1.00 74.00 123 GLU A C 1
ATOM 926 O O . GLU A 1 123 ? -6.821 -6.979 24.231 1.00 74.00 123 GLU A O 1
ATOM 931 N N . GLU A 1 124 ? -9.006 -6.480 24.215 1.00 71.19 124 GLU A N 1
ATOM 932 C CA . GLU A 1 124 ? -9.502 -7.840 24.474 1.00 71.19 124 GLU A CA 1
ATOM 933 C C . GLU A 1 124 ? -9.621 -8.717 23.210 1.00 71.19 124 GLU A C 1
ATOM 935 O O . GLU A 1 124 ? -9.984 -9.890 23.319 1.00 71.19 124 GLU A O 1
ATOM 940 N N . VAL A 1 125 ? -9.351 -8.154 22.024 1.00 61.94 125 VAL A N 1
ATOM 941 C CA . VAL A 1 125 ? -9.351 -8.841 20.715 1.00 61.94 125 VAL A CA 1
ATOM 942 C C . VAL A 1 125 ? -7.918 -9.032 20.240 1.00 61.94 125 VAL A C 1
ATOM 944 O O . VAL A 1 125 ? -7.596 -10.166 19.819 1.00 61.94 125 VAL A O 1
#

Radius of gyration: 16.42 Å; chains: 1; bounding box: 39×35×46 Å

Sequence (125 aa):
MRDVRGDVVRRQLAADHNISVSEIRSIVGFLIKSDIDGEAIATRVDDLFADPIIEDAATNTLLLTNKERFPTAPSTVVTVGFKAGVTDNPGTAALDGFRTIFPNAGIASISTYITYAFFGLSEEV

Secondary structure (DSSP, 8-state):
---HHHHHHHHHHHHHH----SEEEEEEEEEEESSS-HHHHHTTHHHHTS-TTT----SSS-GGG-TTT-SS--SEEEEEEPPTTS--HHHHHHHHHHHHH-TT--S-EEEEEEEEEEES--TT-

Foldseek 3Di:
DDDPVFVVVQVCCCPVPVWHFPTKDKDKDKDKDFPDDQVLCVVCCCVQPHPPPPDDDDTPDDPCVPCVVNVDAFPDKDKAWDDPPDDQPSFVVSVVVVCVSPVPRPDMGMTMMMMMGTHPGDPVD